Protein AF-A0A8S3B8Y1-F1 (afdb_monomer)

Organism: NCBI:txid392030

Mean predicted aligned error: 18.65 Å

Radius of gyration: 29.76 Å; Cα contacts (8 Å, |Δi|>4): 36; chains: 1; bounding box: 79×49×65 Å

Solvent-accessible surface area (backbone atoms only — not comparable to full-atom values): 8330 Å² total; per-residue (Å²): 132,88,85,72,81,72,94,68,62,76,89,81,54,88,50,63,46,84,39,75,59,57,95,85,43,90,65,69,83,41,80,89,71,56,73,57,44,78,43,75,56,64,60,65,62,54,49,51,52,33,50,73,71,67,59,68,89,84,67,93,67,63,76,61,78,76,56,76,59,91,85,54,74,88,73,70,85,76,76,80,73,71,79,76,75,83,72,87,74,90,79,93,73,82,81,77,80,81,81,79,74,75,79,75,80,78,78,80,80,84,79,81,87,131

Sequence (114 aa):
MPNRRRFIDKKKAITFQLVHRSQHDPLIADDTVGERVLVPVGVEQRKAEQLKYGIEYDDDYDYLQHLRDPCAPPEEFSVHVNEIEKQDDNDDEEEEYDDDDEKIDEKPQDKEEK

Secondary structure (DSSP, 8-state):
---PPPSS-TTTPPPEEEEEPPTT-TTTT-TTT-SEEEEES-HHHHHHHHHHTT--------GGGGSPPTTS------------------------------------------

Foldseek 3Di:
DDDDDDPDDPVPDWDWDWAFDDPPDPCCPPPVVDGTDTHTPCPVVVVVVCVVVVNDPPPPDDPCVPPDDPPDDPDDPPPPPPPPPDPDDDDDDDPD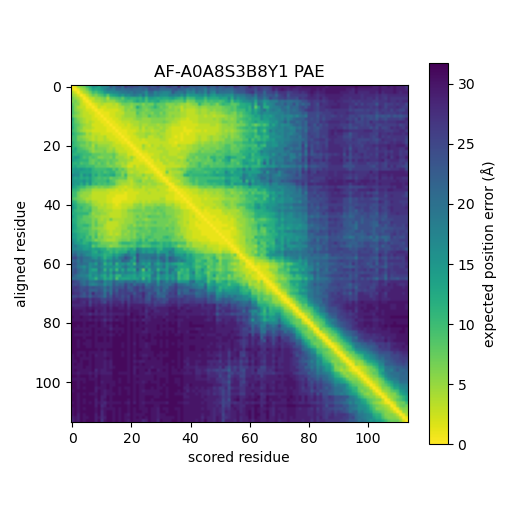PPPPPDPPPDDDDPPDDD

pLDDT: mean 73.59, std 17.62, range [43.22, 95.06]

Structure (mmCIF, N/CA/C/O backbone):
data_AF-A0A8S3B8Y1-F1
#
_entry.id   AF-A0A8S3B8Y1-F1
#
loop_
_atom_site.group_PDB
_atom_site.id
_atom_site.type_symbol
_atom_site.label_atom_id
_atom_site.label_alt_id
_atom_site.label_comp_id
_atom_site.label_asym_id
_atom_site.label_entity_id
_atom_site.label_seq_id
_atom_site.pdbx_PDB_ins_code
_atom_site.Cartn_x
_atom_site.Cartn_y
_atom_site.Cartn_z
_atom_site.occupancy
_atom_site.B_iso_or_equiv
_atom_site.auth_seq_id
_atom_site.auth_comp_id
_atom_site.auth_asym_id
_atom_site.auth_atom_id
_atom_site.pdbx_PDB_model_num
ATOM 1 N N . MET A 1 1 ? -28.352 -24.587 1.938 1.00 72.44 1 MET A N 1
ATOM 2 C CA . MET A 1 1 ? -26.910 -24.447 1.629 1.00 72.44 1 MET A CA 1
ATOM 3 C C . MET A 1 1 ? -26.198 -24.065 2.918 1.00 72.44 1 MET A C 1
ATOM 5 O O . MET A 1 1 ? -26.599 -23.066 3.503 1.00 72.44 1 MET A O 1
ATOM 9 N N . PRO A 1 2 ? -25.232 -24.849 3.419 1.00 68.31 2 PRO A N 1
ATOM 10 C CA . PRO A 1 2 ? -24.507 -24.483 4.631 1.00 68.31 2 PRO A CA 1
ATOM 11 C C . PRO A 1 2 ? -23.648 -23.239 4.364 1.00 68.31 2 PRO A C 1
ATOM 13 O O . PRO A 1 2 ? -22.874 -23.207 3.405 1.00 68.31 2 PRO A O 1
ATOM 16 N N . ASN A 1 3 ? -23.792 -22.211 5.202 1.00 76.62 3 ASN A N 1
ATOM 17 C CA . ASN A 1 3 ? -22.964 -21.008 5.135 1.00 76.62 3 ASN A CA 1
ATOM 18 C C . ASN A 1 3 ? -21.527 -21.362 5.533 1.00 76.62 3 ASN A C 1
ATOM 20 O O . ASN A 1 3 ? -21.236 -21.621 6.700 1.00 76.62 3 ASN A O 1
ATOM 24 N N . ARG A 1 4 ? -20.614 -21.376 4.557 1.00 82.75 4 ARG A N 1
ATOM 25 C CA . ARG A 1 4 ? -19.180 -21.528 4.820 1.00 82.75 4 ARG A CA 1
ATOM 26 C C . ARG A 1 4 ? -18.644 -20.235 5.432 1.00 82.75 4 ARG A C 1
ATOM 28 O O . ARG A 1 4 ? -18.826 -19.159 4.859 1.00 82.75 4 ARG A O 1
ATOM 35 N N . ARG A 1 5 ? -17.950 -20.343 6.573 1.00 83.06 5 ARG A N 1
ATOM 36 C CA . ARG A 1 5 ? -17.157 -19.229 7.110 1.00 83.06 5 ARG A CA 1
ATOM 37 C C . ARG A 1 5 ? -16.168 -18.789 6.038 1.00 83.06 5 ARG A C 1
ATOM 39 O O . ARG A 1 5 ? -15.532 -19.611 5.380 1.00 83.06 5 ARG A O 1
ATOM 46 N N . ARG A 1 6 ? -16.086 -17.478 5.835 1.00 87.56 6 ARG A N 1
ATOM 47 C CA . ARG A 1 6 ? -15.141 -16.897 4.886 1.00 87.56 6 ARG A CA 1
ATOM 48 C C . ARG A 1 6 ? -13.751 -17.028 5.499 1.00 87.56 6 ARG A C 1
ATOM 50 O O . ARG A 1 6 ? -13.585 -16.762 6.681 1.00 87.56 6 ARG A O 1
ATOM 57 N N . PHE A 1 7 ? -12.784 -17.465 4.700 1.00 89.69 7 PHE A N 1
ATOM 58 C CA . PHE A 1 7 ? -11.413 -17.698 5.161 1.00 89.69 7 PHE A CA 1
ATOM 59 C C . PHE A 1 7 ? -10.632 -16.397 5.425 1.00 89.69 7 PHE A C 1
ATOM 61 O O . PHE A 1 7 ? -9.599 -16.437 6.078 1.00 89.69 7 PHE A O 1
ATOM 68 N N . ILE A 1 8 ? -11.133 -15.253 4.935 1.00 92.50 8 ILE A N 1
ATOM 69 C CA . ILE A 1 8 ? -10.543 -13.920 5.115 1.00 92.50 8 ILE A CA 1
ATOM 70 C C . ILE A 1 8 ? -11.606 -12.915 5.573 1.00 92.50 8 ILE A C 1
ATOM 72 O O . ILE A 1 8 ? -12.698 -12.825 4.990 1.00 92.50 8 ILE A O 1
ATOM 76 N N . ASP A 1 9 ? -11.216 -12.085 6.540 1.00 92.19 9 ASP A N 1
ATOM 77 C CA . ASP A 1 9 ? -11.964 -10.925 7.017 1.00 92.19 9 ASP A CA 1
ATOM 78 C C . ASP A 1 9 ? -11.727 -9.696 6.131 1.00 92.19 9 ASP A C 1
ATOM 80 O O . ASP A 1 9 ? -10.689 -9.045 6.193 1.00 92.19 9 ASP A O 1
ATOM 84 N N . LYS A 1 10 ? -12.735 -9.314 5.336 1.00 90.06 10 LYS A N 1
ATOM 85 C CA . LYS A 1 10 ? -12.642 -8.183 4.385 1.00 90.06 10 LYS A CA 1
ATOM 86 C C . LYS A 1 10 ? -12.271 -6.837 5.017 1.00 90.06 10 LYS A C 1
ATOM 88 O O . LYS A 1 10 ? -11.723 -5.998 4.324 1.00 90.06 10 LYS A O 1
ATOM 93 N N . LYS A 1 11 ? -12.611 -6.613 6.289 1.00 89.69 11 LYS A N 1
ATOM 94 C CA . LYS A 1 11 ? -12.424 -5.316 6.964 1.00 89.69 11 LYS A CA 1
ATOM 95 C C . LYS A 1 11 ? -10.978 -5.054 7.385 1.00 89.69 11 LYS A C 1
ATOM 97 O O . LYS A 1 11 ? -10.586 -3.906 7.488 1.00 89.69 11 LYS A O 1
ATOM 102 N N . LYS A 1 12 ? -10.217 -6.118 7.654 1.00 87.94 12 LYS A N 1
ATOM 103 C CA . LYS A 1 12 ? -8.805 -6.047 8.061 1.00 87.94 12 LYS A CA 1
ATOM 104 C C . LYS A 1 12 ? -7.855 -6.430 6.923 1.00 87.94 12 LYS A C 1
ATOM 106 O O . LYS A 1 12 ? -6.643 -6.392 7.089 1.00 87.94 12 LYS A O 1
ATOM 111 N N . ALA A 1 13 ? -8.403 -6.866 5.791 1.00 90.50 13 ALA A N 1
ATOM 112 C CA . ALA A 1 13 ? -7.621 -7.343 4.667 1.00 90.50 13 ALA A CA 1
ATOM 113 C C . ALA A 1 13 ? -7.016 -6.179 3.877 1.00 90.50 13 ALA A C 1
ATOM 115 O O . ALA A 1 13 ? -7.680 -5.181 3.603 1.00 90.50 13 ALA A O 1
ATOM 116 N N . ILE A 1 14 ? -5.771 -6.361 3.440 1.00 90.06 14 ILE A N 1
ATOM 117 C CA . ILE A 1 14 ? -5.116 -5.460 2.493 1.00 90.06 14 ILE A CA 1
ATOM 118 C C . ILE A 1 14 ? -5.590 -5.826 1.088 1.00 90.06 14 ILE A C 1
ATOM 120 O O . ILE A 1 14 ? -5.589 -6.997 0.705 1.00 90.06 14 ILE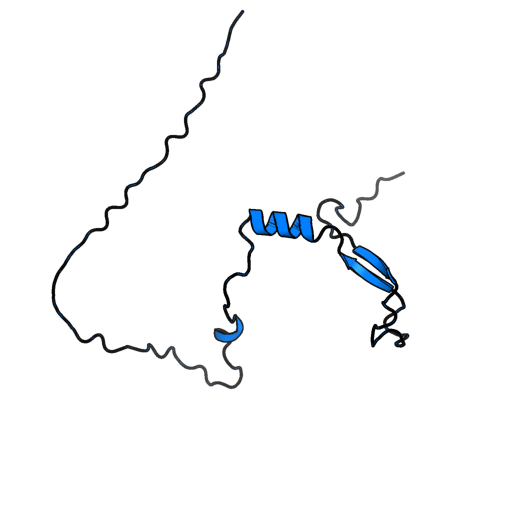 A O 1
ATOM 124 N N . THR A 1 15 ? -6.004 -4.819 0.325 1.00 93.38 15 THR A N 1
ATOM 125 C CA . THR A 1 15 ? -6.493 -5.009 -1.042 1.00 93.38 15 THR A CA 1
ATOM 126 C C . THR A 1 15 ? -5.416 -4.610 -2.038 1.00 93.38 15 THR A C 1
ATOM 128 O O . THR A 1 15 ? -4.820 -3.542 -1.913 1.00 93.38 15 THR A O 1
ATOM 131 N N . PHE A 1 16 ? -5.200 -5.456 -3.042 1.00 95.06 16 PHE A N 1
ATOM 132 C CA . PHE A 1 16 ? -4.271 -5.202 -4.135 1.00 95.06 16 PHE A CA 1
ATOM 133 C C . PHE A 1 16 ? -5.022 -5.165 -5.464 1.00 95.06 16 PHE A C 1
ATOM 135 O O . PHE A 1 16 ? -5.914 -5.978 -5.709 1.00 95.06 16 PHE A O 1
ATOM 142 N N . GLN A 1 17 ? -4.644 -4.228 -6.323 1.00 95.00 17 GLN A N 1
ATOM 143 C CA . GLN A 1 17 ? -5.018 -4.208 -7.728 1.00 95.00 17 GLN A CA 1
ATOM 144 C C . GLN A 1 17 ? -3.958 -4.944 -8.537 1.00 95.00 17 GLN A C 1
ATOM 146 O O . GLN A 1 17 ? -2.762 -4.755 -8.333 1.00 95.00 17 GLN A O 1
ATOM 151 N N . LEU A 1 18 ? -4.407 -5.788 -9.459 1.00 94.75 18 LEU A N 1
ATOM 152 C CA . LEU A 1 18 ? -3.533 -6.491 -10.384 1.00 94.75 18 LEU A CA 1
ATOM 153 C C . LEU A 1 18 ? -3.361 -5.633 -11.646 1.00 94.75 18 LEU A C 1
ATOM 155 O O . LEU A 1 18 ? -4.303 -5.506 -12.430 1.00 94.75 18 LEU A O 1
ATOM 159 N N . VAL A 1 19 ? -2.182 -5.037 -11.824 1.00 93.56 19 VAL A N 1
ATOM 160 C CA . VAL A 1 19 ? -1.871 -4.074 -12.900 1.00 93.56 19 VAL A CA 1
ATOM 161 C C . VAL A 1 19 ? -0.809 -4.662 -13.836 1.00 93.56 19 VAL A C 1
ATOM 163 O O . VAL A 1 19 ? 0.001 -5.485 -13.412 1.00 93.56 19 VAL A O 1
ATOM 166 N N . HIS A 1 20 ? -0.810 -4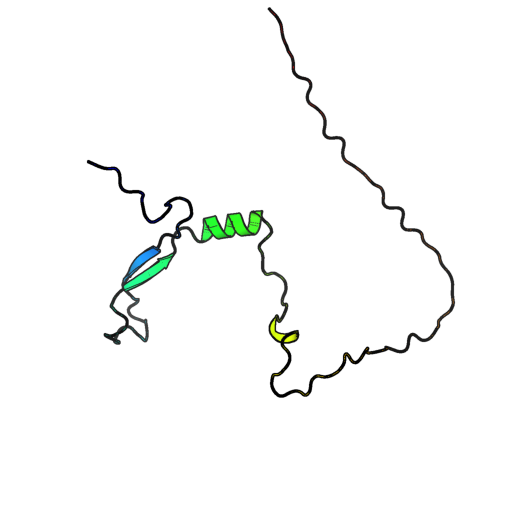.280 -15.118 1.00 92.50 20 HIS A N 1
ATOM 167 C CA . HIS A 1 20 ? 0.264 -4.665 -16.044 1.00 92.50 20 HIS A CA 1
ATOM 168 C C . HIS A 1 20 ? 1.594 -4.029 -15.628 1.00 92.50 20 HIS A C 1
ATOM 170 O O . HIS A 1 20 ? 1.620 -2.891 -15.149 1.00 92.50 20 HIS A O 1
ATOM 176 N N . ARG A 1 21 ? 2.692 -4.765 -15.823 1.00 89.25 21 ARG A N 1
ATOM 177 C CA . ARG A 1 21 ? 4.050 -4.239 -15.649 1.00 89.25 21 ARG A CA 1
ATOM 178 C C . ARG A 1 21 ? 4.291 -3.039 -16.565 1.00 89.25 21 ARG A C 1
ATOM 180 O O . ARG A 1 21 ? 3.693 -2.924 -17.637 1.00 89.25 21 ARG A O 1
ATOM 187 N N . SER A 1 22 ? 5.151 -2.121 -16.130 1.00 89.81 22 SER A N 1
ATOM 188 C CA . SER A 1 22 ? 5.541 -0.994 -16.973 1.00 89.81 22 SER A CA 1
ATOM 189 C C . SER A 1 22 ? 6.404 -1.498 -18.128 1.00 89.81 22 SER A C 1
ATOM 191 O O . SER A 1 22 ? 7.144 -2.465 -17.985 1.00 89.81 22 SER A O 1
ATOM 193 N N . GLN A 1 23 ? 6.356 -0.820 -19.274 1.00 89.81 23 GLN A N 1
ATOM 194 C CA . GLN A 1 23 ? 7.213 -1.174 -20.413 1.00 89.81 23 GLN A CA 1
ATOM 195 C C . GLN A 1 23 ? 8.709 -0.931 -20.133 1.00 89.81 23 GLN A C 1
ATOM 197 O O . GLN A 1 23 ? 9.557 -1.458 -20.842 1.00 89.81 23 GLN A O 1
ATOM 202 N N . HIS A 1 24 ? 9.029 -0.153 -19.094 1.00 92.06 24 HIS A N 1
ATOM 203 C CA . HIS A 1 24 ? 10.389 0.122 -18.623 1.00 92.06 24 HIS A CA 1
ATOM 204 C C . HIS A 1 24 ? 10.784 -0.724 -17.397 1.00 92.06 24 HIS A C 1
ATOM 206 O O . HIS A 1 24 ? 11.744 -0.391 -16.705 1.00 92.06 24 HIS A O 1
ATOM 212 N N . ASP A 1 25 ? 10.050 -1.796 -17.098 1.00 88.94 25 ASP A N 1
ATOM 213 C CA . ASP A 1 25 ? 10.397 -2.731 -16.029 1.00 88.94 25 ASP A CA 1
ATOM 214 C C . ASP A 1 25 ? 11.529 -3.670 -16.504 1.00 88.94 25 ASP A C 1
ATOM 216 O O . ASP A 1 25 ? 11.347 -4.384 -17.492 1.00 88.94 25 ASP A O 1
ATOM 220 N N . PRO A 1 26 ? 12.697 -3.710 -15.831 1.00 89.56 26 PRO A N 1
ATOM 221 C CA . PRO A 1 26 ? 13.825 -4.548 -16.247 1.00 89.56 26 PRO A CA 1
ATOM 222 C C . PRO A 1 26 ? 13.507 -6.049 -1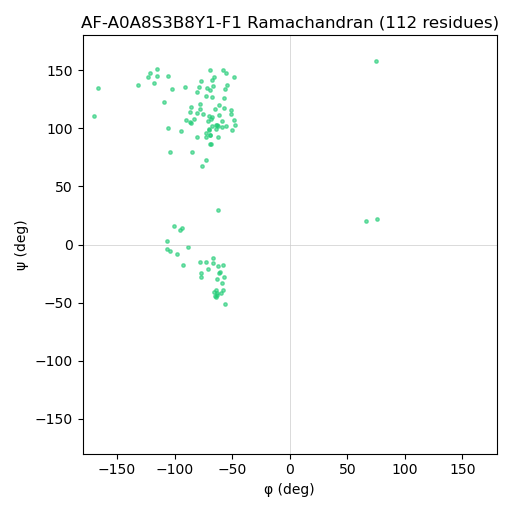6.240 1.00 89.56 26 PRO A C 1
ATOM 224 O O . PRO A 1 26 ? 14.128 -6.810 -16.979 1.00 89.56 26 PRO A O 1
ATOM 227 N N . LEU A 1 27 ? 12.534 -6.480 -15.436 1.00 88.69 27 LEU A N 1
ATOM 228 C CA . LEU A 1 27 ? 12.130 -7.880 -15.309 1.00 88.69 27 LEU A CA 1
ATOM 229 C C . LEU A 1 27 ? 10.941 -8.230 -16.222 1.00 88.69 27 LEU A C 1
ATOM 231 O O . LEU A 1 27 ? 10.319 -9.273 -16.055 1.00 88.69 27 LEU A O 1
ATOM 235 N N . ILE A 1 28 ? 10.569 -7.368 -17.175 1.00 86.69 28 ILE A N 1
ATOM 236 C CA . ILE A 1 28 ? 9.420 -7.604 -18.068 1.00 86.69 28 ILE A CA 1
ATOM 237 C C . ILE A 1 28 ? 9.586 -8.831 -18.975 1.00 86.69 28 ILE A C 1
ATOM 239 O O . ILE A 1 28 ? 8.596 -9.454 -19.344 1.00 86.69 28 ILE A O 1
ATOM 243 N N . ALA A 1 29 ? 10.826 -9.168 -19.334 1.00 85.75 29 ALA A N 1
ATOM 244 C CA . ALA A 1 29 ? 11.143 -10.295 -20.207 1.00 85.75 29 ALA A CA 1
ATOM 245 C C . ALA A 1 29 ? 11.324 -11.622 -19.446 1.00 85.75 29 ALA A C 1
ATOM 247 O O . ALA A 1 29 ? 11.601 -12.643 -20.070 1.00 85.75 29 ALA A O 1
ATOM 248 N N . ASP A 1 30 ? 11.227 -11.609 -18.113 1.00 89.88 30 ASP A N 1
ATOM 249 C CA . ASP A 1 30 ? 11.375 -12.810 -17.297 1.00 89.88 30 ASP A CA 1
ATOM 250 C C . ASP A 1 30 ? 10.035 -13.550 -17.175 1.00 89.88 30 ASP A C 1
ATOM 252 O O . ASP A 1 30 ? 9.142 -13.166 -16.412 1.00 89.88 30 ASP A O 1
ATOM 256 N N . ASP A 1 31 ? 9.915 -14.653 -17.915 1.00 84.50 31 ASP A N 1
ATOM 257 C CA . ASP A 1 31 ? 8.719 -15.500 -17.951 1.00 84.50 31 ASP A CA 1
ATOM 258 C C . ASP A 1 31 ? 8.382 -16.137 -16.588 1.00 84.50 31 ASP A C 1
ATOM 260 O O . ASP A 1 31 ? 7.246 -16.567 -16.371 1.00 84.50 31 ASP A O 1
ATOM 264 N N . THR A 1 32 ? 9.331 -16.196 -15.644 1.00 89.44 32 THR A N 1
ATOM 265 C CA . THR A 1 32 ? 9.097 -16.778 -14.310 1.00 89.44 32 THR A CA 1
ATOM 266 C C . THR A 1 32 ? 8.321 -15.846 -13.378 1.00 89.44 32 THR A C 1
ATOM 268 O O . THR A 1 32 ? 7.651 -16.313 -12.453 1.00 89.44 32 THR A O 1
ATOM 271 N N . VAL A 1 33 ? 8.380 -14.534 -13.629 1.00 83.31 33 VAL A N 1
ATOM 272 C CA . VAL A 1 33 ? 7.840 -13.492 -12.739 1.00 83.31 33 VAL A CA 1
ATOM 273 C C . VAL A 1 33 ? 6.399 -13.109 -13.107 1.00 83.31 33 VAL A C 1
ATOM 275 O O . VAL A 1 33 ? 5.658 -12.581 -12.274 1.00 83.31 33 VAL A O 1
ATOM 278 N N . GLY A 1 34 ? 5.955 -13.454 -14.317 1.00 83.56 34 GLY A N 1
ATOM 279 C CA . GLY A 1 34 ? 4.601 -13.196 -14.803 1.00 83.56 34 GLY A CA 1
ATOM 280 C C . GLY A 1 34 ? 4.343 -11.730 -15.183 1.00 83.56 34 GLY A C 1
ATOM 281 O O . GLY A 1 34 ? 5.004 -10.798 -14.733 1.00 83.56 34 GLY A O 1
ATOM 282 N N . GLU A 1 35 ? 3.334 -11.513 -16.029 1.00 88.12 35 GLU A N 1
ATOM 283 C CA . GLU A 1 35 ? 3.096 -10.230 -16.717 1.00 88.12 35 GLU A CA 1
ATOM 284 C C . GLU A 1 35 ? 2.587 -9.088 -15.808 1.00 88.12 35 GLU A C 1
ATOM 286 O O . GLU A 1 35 ? 2.684 -7.907 -16.153 1.00 88.12 35 GLU A O 1
ATOM 291 N N . ARG A 1 36 ? 2.006 -9.402 -14.643 1.00 91.50 36 ARG A N 1
ATOM 292 C CA . ARG A 1 36 ? 1.272 -8.433 -13.809 1.00 91.50 36 ARG A CA 1
ATOM 293 C C . ARG A 1 36 ? 1.845 -8.304 -12.403 1.00 91.50 36 ARG A C 1
ATOM 295 O O . ARG A 1 36 ? 2.300 -9.280 -11.818 1.00 91.50 36 ARG A O 1
ATOM 302 N N . VAL A 1 37 ? 1.751 -7.099 -11.843 1.00 92.38 37 VAL A N 1
ATOM 303 C CA . VAL A 1 37 ? 2.220 -6.752 -10.492 1.00 92.38 37 VAL A CA 1
ATOM 304 C C . VAL A 1 37 ? 1.038 -6.365 -9.603 1.00 92.38 37 VAL A C 1
ATOM 306 O O . VAL A 1 37 ? 0.052 -5.778 -10.056 1.00 92.38 37 VAL A O 1
ATOM 309 N N . LEU A 1 38 ? 1.134 -6.725 -8.322 1.00 93.88 38 LEU A N 1
ATOM 310 C CA . LEU A 1 38 ? 0.163 -6.367 -7.294 1.00 93.88 38 LEU A CA 1
ATOM 311 C C . LEU A 1 38 ? 0.491 -4.991 -6.713 1.00 93.88 38 LEU A C 1
ATOM 313 O O . LEU A 1 38 ? 1.537 -4.804 -6.097 1.00 93.88 38 LEU A O 1
ATOM 317 N N . VAL A 1 39 ? -0.433 -4.047 -6.864 1.00 93.12 39 VAL A N 1
ATOM 318 C CA . VAL A 1 39 ? -0.314 -2.688 -6.328 1.00 93.12 39 VAL A CA 1
ATOM 319 C C . VAL A 1 39 ? -1.299 -2.516 -5.171 1.00 93.12 39 VAL A C 1
ATOM 321 O O . VAL A 1 39 ? -2.497 -2.734 -5.366 1.00 93.12 39 VAL A O 1
ATOM 324 N N . PRO A 1 40 ? -0.845 -2.158 -3.957 1.00 93.69 40 PRO A N 1
ATOM 325 C CA . PRO A 1 40 ? -1.739 -1.975 -2.821 1.00 93.69 40 PRO A CA 1
ATOM 326 C C . PRO A 1 40 ? -2.656 -0.764 -3.025 1.00 93.69 40 PRO A C 1
ATOM 328 O O . PRO A 1 40 ? -2.241 0.283 -3.518 1.00 93.69 40 PRO A O 1
ATOM 331 N N . VAL A 1 41 ? -3.909 -0.900 -2.600 1.00 92.31 41 VAL A N 1
ATOM 332 C CA . VAL A 1 41 ? -4.935 0.149 -2.659 1.00 92.31 41 VAL A CA 1
ATOM 333 C C . VAL A 1 41 ? -5.174 0.707 -1.262 1.00 92.31 41 VAL A C 1
ATOM 335 O O . VAL A 1 41 ? -5.133 -0.039 -0.286 1.00 92.31 41 VAL A O 1
ATOM 338 N N . GLY A 1 42 ? -5.462 2.007 -1.158 1.00 89.62 42 GLY A N 1
ATOM 339 C CA . GLY A 1 42 ? -5.792 2.639 0.125 1.00 89.62 42 GLY A CA 1
ATOM 340 C C . GLY A 1 42 ? -4.576 2.878 1.019 1.00 89.62 42 GLY A C 1
ATOM 341 O O . GLY A 1 42 ? -4.710 3.007 2.233 1.00 89.62 42 GLY A O 1
ATOM 342 N N . VAL A 1 43 ? -3.382 2.940 0.422 1.00 87.31 43 VAL A N 1
ATOM 343 C CA . VAL A 1 43 ? -2.127 3.178 1.146 1.00 87.31 43 VAL A CA 1
ATOM 344 C C . VAL A 1 43 ? -2.181 4.499 1.913 1.00 87.31 43 VAL A C 1
ATOM 346 O O . VAL A 1 43 ? -1.736 4.553 3.051 1.00 87.31 43 VAL A O 1
ATOM 349 N N . GLU A 1 44 ? -2.776 5.535 1.322 1.00 87.19 44 GLU A N 1
ATOM 350 C CA . GLU A 1 44 ? -2.922 6.859 1.937 1.00 87.19 44 GLU A CA 1
ATOM 351 C C . GLU A 1 44 ? -3.821 6.842 3.173 1.00 87.19 44 GLU A C 1
ATOM 353 O O . GLU A 1 44 ? -3.448 7.401 4.194 1.00 87.19 44 GLU A O 1
ATOM 358 N N . GLN A 1 45 ? -4.964 6.150 3.121 1.00 87.50 45 GLN A N 1
ATOM 359 C CA . GLN A 1 45 ? -5.877 6.043 4.266 1.00 87.50 45 GLN A CA 1
ATOM 360 C C . GLN A 1 45 ? -5.201 5.332 5.439 1.00 87.50 45 GLN A C 1
ATOM 362 O O . GLN A 1 45 ? -5.259 5.803 6.569 1.00 87.50 45 GLN A O 1
ATOM 367 N N . ARG A 1 46 ? -4.479 4.240 5.157 1.00 87.12 46 ARG A N 1
ATOM 368 C CA . ARG A 1 46 ? -3.721 3.513 6.179 1.00 87.12 46 ARG A CA 1
ATOM 369 C C . ARG A 1 46 ? -2.578 4.352 6.749 1.00 87.12 46 ARG A C 1
ATOM 371 O O . ARG A 1 46 ? -2.352 4.313 7.950 1.00 87.12 46 ARG A O 1
ATOM 378 N N . LYS A 1 47 ? -1.867 5.102 5.901 1.00 87.31 47 LYS A N 1
ATOM 379 C CA . LYS A 1 47 ? -0.826 6.038 6.346 1.00 87.31 47 LYS A CA 1
ATOM 380 C C . LYS A 1 47 ? -1.416 7.148 7.217 1.00 87.31 47 LYS A C 1
ATOM 382 O O . LYS A 1 47 ? -0.848 7.454 8.249 1.00 87.31 47 LYS A O 1
ATOM 387 N N . ALA A 1 48 ? -2.571 7.702 6.856 1.00 88.50 48 ALA A N 1
ATOM 388 C CA . ALA A 1 48 ? -3.251 8.715 7.659 1.00 88.50 48 ALA A CA 1
ATOM 389 C C . ALA A 1 48 ? -3.701 8.169 9.024 1.00 88.50 48 ALA A C 1
ATOM 391 O O . ALA A 1 48 ? -3.571 8.859 10.029 1.00 88.50 48 ALA A O 1
ATOM 392 N N . GLU A 1 49 ? -4.193 6.927 9.083 1.00 88.94 49 GLU A N 1
ATOM 393 C CA . GLU A 1 49 ? -4.476 6.252 10.356 1.00 88.94 49 GLU A CA 1
ATOM 394 C C . GLU A 1 49 ? -3.197 6.035 11.173 1.00 88.94 49 GLU A C 1
ATOM 396 O O . GLU A 1 49 ? -3.188 6.337 12.359 1.00 88.94 49 GLU A O 1
ATOM 401 N N . GLN A 1 50 ? -2.113 5.568 10.550 1.00 89.50 50 GLN A N 1
ATOM 402 C CA . GLN A 1 50 ? -0.808 5.405 11.202 1.00 89.50 50 GLN A CA 1
ATOM 403 C C . GLN A 1 50 ? -0.323 6.721 11.817 1.00 89.50 50 GLN A C 1
ATOM 405 O O . GLN A 1 50 ? -0.066 6.759 13.015 1.00 89.50 50 GLN A O 1
ATOM 410 N N . LEU A 1 51 ? -0.327 7.805 11.038 1.00 89.38 51 LEU A N 1
ATOM 411 C CA . LEU A 1 51 ? 0.030 9.148 11.501 1.00 89.38 51 LEU A CA 1
ATOM 412 C C . LEU A 1 51 ? -0.886 9.625 12.634 1.00 89.38 51 LEU A C 1
ATOM 414 O O . LEU A 1 51 ? -0.415 10.152 13.634 1.00 89.38 51 LEU A O 1
ATOM 418 N N . LYS A 1 52 ? -2.199 9.377 12.534 1.00 93.56 52 LYS A N 1
ATOM 419 C CA . LYS A 1 52 ? -3.154 9.698 13.605 1.00 93.56 52 LYS A CA 1
ATOM 420 C C . LYS A 1 52 ? -2.811 8.998 14.926 1.00 93.56 52 LYS A C 1
ATOM 422 O O . LYS A 1 52 ? -3.094 9.548 15.985 1.00 93.56 52 LYS A O 1
ATOM 427 N N . TYR A 1 53 ? -2.252 7.792 14.868 1.00 91.50 53 TYR A N 1
ATOM 428 C CA . TYR A 1 53 ? -1.821 7.031 16.042 1.00 91.50 53 TYR A CA 1
ATOM 429 C C . TYR A 1 53 ? -0.339 7.246 16.394 1.00 91.50 53 TYR A C 1
ATOM 431 O O . TYR A 1 53 ? 0.199 6.466 17.175 1.00 91.50 53 TYR A O 1
ATOM 439 N N . GLY A 1 54 ? 0.319 8.266 15.829 1.00 87.31 54 GLY A N 1
ATOM 440 C CA . GLY A 1 54 ? 1.730 8.564 16.098 1.00 87.31 54 GLY A CA 1
ATOM 441 C C . GLY A 1 54 ? 2.696 7.493 15.584 1.00 87.31 54 GLY A C 1
ATOM 442 O O . GLY A 1 54 ? 3.811 7.379 16.075 1.00 87.31 54 GLY A O 1
ATOM 443 N N . ILE A 1 55 ? 2.268 6.665 14.625 1.00 85.81 55 ILE A N 1
ATOM 444 C CA . ILE A 1 55 ? 3.133 5.702 13.939 1.00 85.81 55 ILE A CA 1
ATOM 445 C C . ILE A 1 55 ? 3.814 6.450 12.792 1.00 85.81 55 ILE A C 1
ATOM 447 O O . ILE A 1 55 ? 3.399 6.365 11.632 1.00 85.81 55 ILE A O 1
ATOM 451 N N . GLU A 1 56 ? 4.846 7.201 13.142 1.00 84.81 56 GLU A N 1
ATOM 452 C CA . GLU A 1 56 ? 5.797 7.800 12.216 1.00 84.81 56 GLU A CA 1
ATOM 453 C C . GLU A 1 56 ? 7.209 7.336 12.570 1.00 84.81 56 GLU A C 1
ATOM 455 O O . GLU A 1 56 ? 7.519 7.090 13.731 1.00 84.81 56 GLU A O 1
ATOM 460 N N . TYR A 1 57 ? 8.028 7.138 11.543 1.00 78.00 57 TYR A N 1
ATOM 461 C CA . TYR A 1 57 ? 9.441 6.805 11.686 1.00 78.00 57 TYR A CA 1
ATOM 462 C C . TYR A 1 57 ? 10.200 8.090 11.356 1.00 78.00 57 TYR A C 1
ATOM 464 O O . TYR A 1 57 ? 10.562 8.300 10.198 1.00 78.00 57 TYR A O 1
ATOM 472 N N . ASP A 1 58 ? 10.272 8.999 12.328 1.00 77.12 58 ASP A N 1
ATOM 473 C CA . ASP A 1 58 ? 10.949 10.309 12.218 1.00 77.12 58 ASP A CA 1
ATOM 474 C C . ASP A 1 58 ? 12.270 10.341 13.005 1.00 77.12 58 ASP A C 1
ATOM 476 O O . ASP A 1 58 ? 12.973 11.342 13.103 1.00 77.12 58 ASP A O 1
ATOM 480 N N . ASP A 1 59 ? 12.624 9.207 13.588 1.00 77.94 59 ASP A N 1
ATOM 481 C CA . ASP A 1 59 ? 13.914 8.950 14.167 1.00 77.94 59 ASP A CA 1
ATOM 482 C C . ASP A 1 59 ? 14.836 8.427 13.056 1.00 77.94 59 ASP A C 1
ATOM 484 O O . ASP A 1 59 ? 14.656 7.317 12.555 1.00 77.94 59 ASP A O 1
ATOM 488 N N . ASP A 1 60 ? 15.871 9.198 12.693 1.00 80.31 60 ASP A N 1
ATOM 489 C CA . ASP A 1 60 ? 17.025 8.756 11.877 1.00 80.31 60 ASP A CA 1
ATOM 490 C C . ASP A 1 60 ? 17.838 7.631 12.581 1.00 80.31 60 ASP A C 1
ATOM 492 O O . ASP A 1 60 ? 19.059 7.510 12.451 1.00 80.31 60 ASP A O 1
ATOM 496 N N . TYR A 1 61 ? 17.176 6.819 13.404 1.00 83.56 61 TYR A N 1
ATOM 497 C CA . TYR A 1 61 ? 17.742 5.824 14.28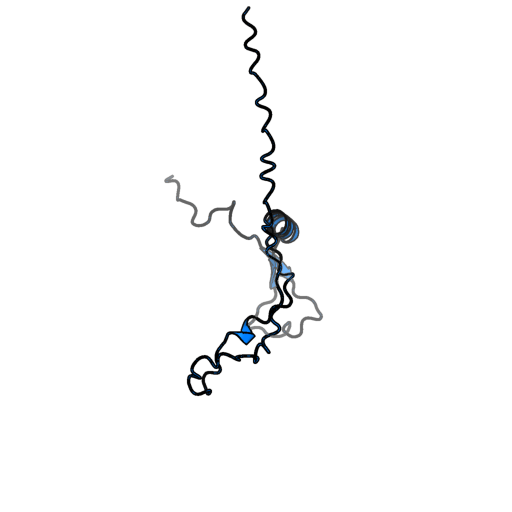2 1.00 83.56 61 TYR A CA 1
ATOM 498 C C . TYR A 1 61 ? 18.188 4.613 13.476 1.00 83.56 61 TYR A C 1
ATOM 500 O O . TYR A 1 61 ? 17.389 3.842 12.936 1.00 83.56 61 TYR A O 1
ATOM 508 N N . ASP A 1 62 ? 19.498 4.411 13.421 1.00 83.44 62 ASP A N 1
ATOM 509 C CA . ASP A 1 62 ? 20.058 3.199 12.852 1.00 83.44 62 ASP A CA 1
ATOM 510 C C . ASP A 1 62 ? 19.826 2.019 13.807 1.00 83.44 62 ASP A C 1
ATOM 512 O O . ASP A 1 62 ? 20.597 1.768 14.735 1.00 83.44 62 ASP A O 1
ATOM 516 N N . TYR A 1 63 ? 18.759 1.254 13.570 1.00 79.50 63 TYR A N 1
ATOM 517 C CA . TYR A 1 63 ? 18.448 0.041 14.334 1.00 79.50 63 TYR A CA 1
ATOM 518 C C . TYR A 1 63 ? 19.576 -1.008 14.300 1.00 79.50 63 TYR A C 1
ATOM 520 O O . TYR A 1 63 ? 19.606 -1.894 15.160 1.00 79.50 63 TYR A O 1
ATOM 528 N N . LEU A 1 64 ? 20.518 -0.922 13.350 1.00 86.12 64 LEU A N 1
ATOM 529 C CA . LEU A 1 64 ? 21.690 -1.800 13.302 1.00 86.12 64 LEU A CA 1
ATOM 530 C C . LEU A 1 64 ? 22.777 -1.396 14.304 1.00 86.12 64 LEU A C 1
ATOM 532 O O . LEU A 1 64 ? 23.610 -2.233 14.637 1.00 86.12 64 LEU A O 1
ATOM 536 N N . GLN A 1 65 ? 22.728 -0.185 14.865 1.00 82.81 65 GLN A N 1
ATOM 537 C CA . GLN A 1 65 ? 23.677 0.287 15.881 1.00 82.81 65 GLN A CA 1
ATOM 538 C C . GLN A 1 65 ? 23.666 -0.570 17.163 1.00 82.81 65 GLN A C 1
ATOM 540 O O . GLN A 1 65 ? 24.657 -0.625 17.886 1.00 82.81 65 GLN A O 1
ATOM 545 N N . HIS A 1 66 ? 22.564 -1.273 17.439 1.00 78.00 66 HIS A N 1
ATOM 546 C CA . HIS A 1 66 ? 22.419 -2.163 18.599 1.00 78.00 66 HIS A CA 1
ATOM 547 C C . HIS A 1 66 ? 22.675 -3.633 18.253 1.00 78.00 66 HIS A C 1
ATOM 549 O O . HIS A 1 66 ? 22.708 -4.489 19.145 1.00 78.00 66 HIS A O 1
ATOM 555 N N . LEU A 1 67 ? 22.828 -3.952 16.963 1.00 81.38 67 LEU A N 1
ATOM 556 C CA . LEU A 1 67 ? 23.124 -5.303 16.529 1.00 81.38 67 LEU A CA 1
ATOM 557 C C . LEU A 1 67 ? 24.608 -5.565 16.778 1.00 81.38 67 LEU A C 1
ATOM 559 O O . LEU A 1 67 ? 25.476 -4.912 16.212 1.00 81.38 67 LEU A O 1
ATOM 563 N N . ARG A 1 68 ? 24.905 -6.527 17.651 1.00 74.94 68 ARG A N 1
ATOM 564 C CA . ARG A 1 68 ? 26.291 -6.928 17.891 1.00 74.94 68 ARG A CA 1
ATOM 565 C C . ARG A 1 68 ? 26.838 -7.631 16.659 1.00 74.94 68 ARG A C 1
ATOM 567 O O . ARG A 1 68 ? 26.200 -8.549 16.138 1.00 74.94 68 ARG A O 1
ATOM 574 N N . ASP A 1 69 ? 28.038 -7.244 16.247 1.00 77.69 69 ASP A N 1
ATOM 575 C CA . ASP A 1 69 ? 28.753 -7.941 15.190 1.00 77.69 69 ASP A CA 1
ATOM 576 C C . ASP A 1 69 ? 28.922 -9.421 15.566 1.00 77.69 69 ASP A C 1
ATOM 578 O O . ASP A 1 69 ? 29.478 -9.731 16.623 1.00 77.69 69 ASP A O 1
ATOM 582 N N . PRO A 1 70 ? 28.500 -10.370 14.711 1.00 68.69 70 PRO A N 1
ATOM 583 C CA . PRO A 1 70 ? 28.574 -11.798 15.025 1.00 68.69 70 PRO A CA 1
ATOM 584 C C . PRO A 1 70 ? 30.018 -12.317 15.116 1.00 68.69 70 PRO A C 1
ATOM 586 O O . PRO A 1 70 ? 30.241 -13.444 15.553 1.00 68.69 70 PRO A O 1
ATOM 589 N N . CYS A 1 71 ? 30.993 -11.514 14.677 1.00 64.88 71 CYS A N 1
ATOM 590 C CA . CYS A 1 71 ? 32.421 -11.813 14.725 1.00 64.88 71 CYS A CA 1
ATOM 591 C C . CYS A 1 71 ? 33.165 -11.006 15.806 1.00 64.88 71 CYS A C 1
ATOM 593 O O . CYS A 1 71 ? 34.366 -11.216 15.994 1.00 64.88 71 CYS A O 1
ATOM 595 N N . ALA A 1 72 ? 32.486 -10.095 16.509 1.00 66.12 72 ALA A N 1
ATOM 596 C CA . ALA A 1 72 ? 33.079 -9.420 17.650 1.00 66.12 72 ALA A CA 1
ATOM 597 C C . ALA A 1 72 ? 33.035 -10.361 18.866 1.00 66.12 72 ALA A C 1
ATOM 599 O O . ALA A 1 72 ? 32.013 -11.018 19.103 1.00 66.12 72 ALA A O 1
ATOM 600 N N . PRO A 1 73 ? 34.123 -10.465 19.649 1.00 69.06 73 PRO A N 1
ATOM 601 C CA . PRO A 1 73 ? 34.034 -11.095 20.958 1.00 69.06 73 PRO A CA 1
ATOM 602 C C . PRO A 1 73 ? 32.938 -10.380 21.766 1.00 69.06 73 PRO A C 1
ATOM 604 O O . PRO A 1 73 ? 32.722 -9.188 21.549 1.00 69.06 73 PRO A O 1
ATOM 607 N N . PRO A 1 74 ? 32.212 -11.075 22.660 1.00 63.91 74 PRO A N 1
ATOM 608 C CA . PRO A 1 74 ? 31.209 -10.433 23.495 1.00 63.91 74 PRO A CA 1
ATOM 609 C C . PRO A 1 74 ? 31.911 -9.401 24.381 1.00 63.91 74 PRO A C 1
ATOM 611 O O . PRO A 1 74 ? 32.431 -9.744 25.439 1.00 63.91 74 PRO A O 1
ATOM 614 N N . GLU A 1 75 ? 31.972 -8.153 23.921 1.00 60.34 75 GLU A N 1
ATOM 615 C CA . GLU A 1 75 ? 32.487 -7.054 24.718 1.00 60.34 75 GLU A CA 1
ATOM 616 C C . GLU A 1 75 ? 31.535 -6.873 25.900 1.00 60.34 75 GLU A C 1
ATOM 618 O O . GLU A 1 75 ? 30.329 -6.630 25.751 1.00 60.34 75 GLU A O 1
ATOM 623 N N . GLU A 1 76 ? 32.080 -7.095 27.094 1.00 59.75 76 GLU A N 1
ATOM 624 C CA . GLU A 1 76 ? 31.491 -6.621 28.333 1.00 59.75 76 GLU A CA 1
ATOM 625 C C . GLU A 1 76 ? 31.281 -5.113 28.195 1.00 59.75 76 GLU A C 1
ATOM 627 O O . GLU A 1 76 ? 32.136 -4.420 27.648 1.00 59.75 76 GLU A O 1
ATOM 632 N N . PHE A 1 77 ? 30.123 -4.622 28.642 1.00 44.56 77 PHE A N 1
ATOM 633 C CA . PHE A 1 77 ? 29.753 -3.212 28.582 1.00 44.56 77 PHE A CA 1
ATOM 634 C C . PHE A 1 77 ? 30.911 -2.344 29.091 1.00 44.56 77 PHE A C 1
ATOM 636 O O . PHE A 1 77 ? 31.134 -2.244 30.299 1.00 44.56 77 PHE A O 1
ATOM 643 N N . SER A 1 78 ? 31.649 -1.712 28.177 1.00 45.84 78 SER A N 1
ATOM 644 C CA . SER A 1 78 ? 32.602 -0.678 28.536 1.00 45.84 78 SER A CA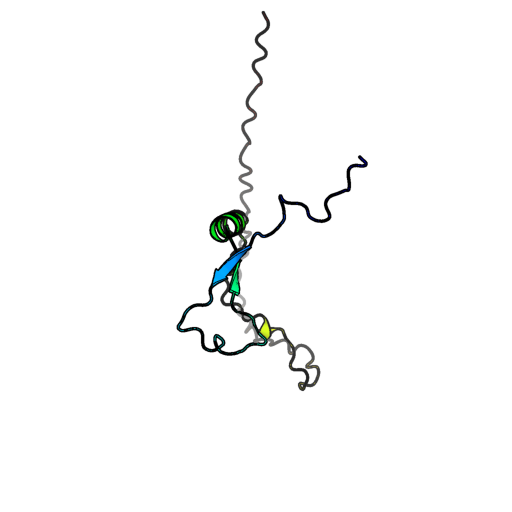 1
ATOM 645 C C . SER A 1 78 ? 31.773 0.537 28.923 1.00 45.84 78 SER A C 1
ATOM 647 O O . SER A 1 78 ? 31.332 1.329 28.090 1.00 45.84 78 SER A O 1
ATOM 649 N N . VAL A 1 79 ? 31.491 0.636 30.223 1.00 44.09 79 VAL A N 1
ATOM 650 C CA . VAL A 1 79 ? 31.002 1.867 30.834 1.00 44.09 79 VAL A CA 1
ATOM 651 C C . VAL A 1 79 ? 32.046 2.912 30.464 1.00 44.09 79 VAL A C 1
ATOM 653 O O . VAL A 1 79 ? 33.150 2.908 31.007 1.00 44.09 79 VAL A O 1
ATOM 656 N N . HIS A 1 80 ? 31.751 3.742 29.467 1.00 51.28 80 HIS A N 1
ATOM 657 C CA . HIS A 1 80 ? 32.539 4.932 29.212 1.00 51.28 80 HIS A CA 1
ATOM 658 C C . HIS A 1 80 ? 32.252 5.841 30.400 1.00 51.28 80 HIS A C 1
ATOM 660 O O . HIS A 1 80 ? 31.301 6.620 30.405 1.00 51.28 80 HIS A O 1
ATOM 666 N N . VAL A 1 81 ? 33.027 5.646 31.466 1.00 51.69 81 VAL A N 1
ATOM 667 C CA . VAL A 1 81 ? 33.121 6.588 32.566 1.00 51.69 81 VAL A CA 1
ATOM 668 C C . VAL A 1 81 ? 33.850 7.780 31.970 1.00 51.69 81 VAL A C 1
ATOM 670 O O . VAL A 1 81 ? 35.075 7.848 31.988 1.00 51.69 81 VAL A O 1
ATOM 673 N N . ASN A 1 82 ? 33.094 8.687 31.355 1.00 48.56 82 ASN A N 1
ATOM 674 C CA . ASN A 1 82 ? 33.583 10.040 31.182 1.00 48.56 82 ASN A CA 1
ATOM 675 C C . ASN A 1 82 ? 33.796 10.553 32.602 1.00 48.56 82 ASN A C 1
ATOM 677 O O . ASN A 1 82 ? 32.856 10.630 33.391 1.00 48.56 82 ASN A O 1
ATOM 681 N N . GLU A 1 83 ? 35.062 10.750 32.938 1.00 50.97 83 GLU A N 1
ATOM 682 C CA . GLU A 1 83 ? 35.551 11.285 34.194 1.00 50.97 83 GLU A CA 1
ATOM 683 C C . GLU A 1 83 ? 34.777 12.580 34.484 1.00 50.97 83 GLU A C 1
ATOM 685 O O . GLU A 1 83 ? 35.027 13.620 33.881 1.00 50.97 83 GLU A O 1
ATOM 690 N N . ILE A 1 84 ? 33.751 12.492 35.337 1.00 49.59 84 ILE A N 1
ATOM 691 C CA . ILE A 1 84 ? 33.077 13.667 35.881 1.00 49.59 84 ILE A CA 1
ATOM 692 C C . ILE A 1 84 ? 34.111 14.290 36.812 1.00 49.59 84 ILE A C 1
ATOM 694 O O . ILE A 1 84 ? 34.267 13.866 37.962 1.00 49.59 84 ILE A O 1
ATOM 698 N N . GLU A 1 85 ? 34.876 15.247 36.284 1.00 51.72 85 GLU A N 1
ATOM 699 C CA . GLU A 1 85 ? 35.596 16.204 37.109 1.00 51.72 85 GLU A CA 1
ATOM 700 C C . GLU A 1 85 ? 34.577 16.789 38.085 1.00 51.72 85 GLU A C 1
ATOM 702 O O . GLU A 1 85 ? 33.587 17.406 37.693 1.00 51.72 85 GLU A O 1
ATOM 707 N N . LYS A 1 86 ? 34.790 16.519 39.373 1.00 50.88 86 LYS A N 1
ATOM 708 C CA . LYS A 1 86 ? 33.996 17.106 40.442 1.00 50.88 86 LYS A CA 1
ATOM 709 C C . LYS A 1 86 ? 34.203 18.614 40.406 1.00 50.88 86 LYS A C 1
ATOM 711 O O . LYS A 1 86 ? 35.223 19.107 40.883 1.00 50.88 86 LYS A O 1
ATOM 716 N N . GLN A 1 87 ? 33.236 19.329 39.857 1.00 43.50 87 GLN A N 1
ATOM 717 C CA . GLN A 1 87 ? 32.946 20.678 40.303 1.00 43.50 87 GLN A CA 1
ATOM 718 C C . GLN A 1 87 ? 31.825 20.543 41.326 1.00 43.50 87 GLN A C 1
ATOM 720 O O . GLN A 1 87 ? 30.663 20.347 40.984 1.00 43.50 87 GLN A O 1
ATOM 725 N N . ASP A 1 88 ? 32.237 20.532 42.593 1.00 47.34 88 ASP A N 1
ATOM 726 C CA . ASP A 1 88 ? 31.370 20.943 43.684 1.00 47.34 88 ASP A CA 1
ATOM 727 C C . ASP A 1 88 ? 30.931 22.376 43.366 1.00 47.34 88 ASP A C 1
ATOM 729 O O . ASP A 1 88 ? 31.789 23.245 43.248 1.00 47.34 88 ASP A O 1
ATOM 733 N N . ASP A 1 89 ? 29.636 22.598 43.168 1.00 43.81 89 ASP A N 1
ATOM 734 C CA . ASP A 1 89 ? 28.909 23.711 43.769 1.00 43.81 89 ASP A CA 1
ATOM 735 C C . ASP A 1 89 ? 27.399 23.472 43.610 1.00 43.81 89 ASP A C 1
ATOM 737 O O . ASP A 1 89 ? 26.904 23.002 42.589 1.00 43.81 89 ASP A O 1
ATOM 741 N N . ASN A 1 90 ? 26.720 23.711 44.723 1.00 49.59 90 ASN A N 1
ATOM 742 C CA . ASN A 1 90 ? 25.303 23.551 45.011 1.00 49.59 90 ASN A CA 1
ATOM 743 C C . ASN A 1 90 ? 24.392 24.175 43.943 1.00 49.59 90 ASN A C 1
ATOM 745 O O . ASN A 1 90 ? 24.705 25.255 43.463 1.00 49.59 90 ASN A O 1
ATOM 749 N N . ASP A 1 91 ? 23.255 23.533 43.665 1.00 43.22 91 ASP A N 1
ATOM 750 C CA . ASP A 1 91 ? 21.922 24.141 43.792 1.00 43.22 91 ASP A CA 1
ATOM 751 C C . ASP A 1 91 ? 20.856 23.035 43.633 1.00 43.22 91 ASP A C 1
ATOM 753 O O . ASP A 1 91 ? 20.711 22.414 42.581 1.00 43.22 91 ASP A O 1
ATOM 757 N N . ASP A 1 92 ? 20.172 22.737 44.742 1.00 52.84 92 ASP A N 1
ATOM 758 C CA . ASP A 1 92 ? 18.905 22.000 44.786 1.00 52.84 92 ASP A CA 1
ATOM 759 C C . ASP A 1 92 ? 17.842 22.902 44.136 1.00 52.84 92 ASP A C 1
ATOM 761 O O . ASP A 1 92 ? 17.360 23.843 44.769 1.00 52.84 92 ASP A O 1
ATOM 765 N N . GLU A 1 93 ? 17.473 22.639 42.884 1.00 55.50 93 GLU A N 1
ATOM 766 C CA . GLU A 1 93 ? 16.178 23.070 42.349 1.00 55.50 93 GLU A CA 1
ATOM 767 C C . GLU A 1 93 ? 15.273 21.837 42.246 1.00 55.50 93 GLU A C 1
ATOM 769 O O . GLU A 1 93 ? 15.392 21.004 41.346 1.00 55.50 93 GLU A O 1
ATOM 774 N N . GLU A 1 94 ? 14.383 21.700 43.234 1.00 56.44 94 GLU A N 1
ATOM 775 C CA . GLU A 1 94 ? 13.188 20.866 43.131 1.00 56.44 94 GLU A CA 1
ATOM 776 C C . GLU A 1 94 ? 12.305 21.443 42.014 1.00 56.44 94 GLU A C 1
ATOM 778 O O . GLU A 1 94 ? 11.635 22.457 42.197 1.00 56.44 94 GLU A O 1
ATOM 783 N N . GLU A 1 95 ? 12.312 20.808 40.844 1.00 55.69 95 GLU A N 1
ATOM 784 C CA . GLU A 1 95 ? 11.328 21.066 39.789 1.00 55.69 95 GLU A CA 1
ATOM 785 C C . GLU A 1 95 ? 9.963 20.523 40.253 1.00 55.69 95 GLU A C 1
ATOM 787 O O . GLU A 1 95 ? 9.692 19.317 40.229 1.00 55.69 95 GLU A O 1
ATOM 792 N N . GLU A 1 96 ? 9.124 21.433 40.746 1.00 59.06 96 GLU A N 1
ATOM 793 C CA . GLU A 1 96 ? 7.721 21.211 41.086 1.00 59.06 96 GLU A CA 1
ATOM 794 C C . GLU A 1 96 ? 6.932 20.949 39.793 1.00 59.06 96 GLU A C 1
ATOM 796 O O . GLU A 1 96 ? 6.754 21.832 38.957 1.00 59.06 96 GLU A O 1
ATOM 801 N N . TYR A 1 97 ? 6.473 19.709 39.597 1.00 52.69 97 TYR A N 1
ATOM 802 C CA . TYR A 1 97 ? 5.522 19.401 38.534 1.00 52.69 97 TYR A CA 1
ATOM 803 C C . TYR A 1 97 ? 4.161 19.998 38.907 1.00 52.69 97 TYR A C 1
ATOM 805 O O . TYR A 1 97 ? 3.468 19.462 39.774 1.00 52.69 97 TYR A O 1
ATOM 813 N N . ASP A 1 98 ? 3.773 21.081 38.235 1.00 47.91 98 ASP A N 1
ATOM 814 C CA . ASP A 1 98 ? 2.393 21.562 38.229 1.00 47.91 98 ASP A CA 1
ATOM 815 C C . ASP A 1 98 ? 1.508 20.502 37.550 1.00 47.91 98 ASP A C 1
ATOM 817 O O . ASP A 1 98 ? 1.463 20.369 36.324 1.00 47.91 98 ASP A O 1
ATOM 821 N N . ASP A 1 99 ? 0.830 19.704 38.373 1.00 48.50 99 ASP A N 1
ATOM 822 C CA . ASP A 1 99 ? -0.224 18.768 37.976 1.00 48.50 99 ASP A CA 1
ATOM 823 C C . ASP A 1 99 ? -1.482 19.579 37.606 1.00 48.50 99 ASP A C 1
ATOM 825 O O . ASP A 1 99 ? -2.450 19.674 38.366 1.00 48.50 99 ASP A O 1
ATO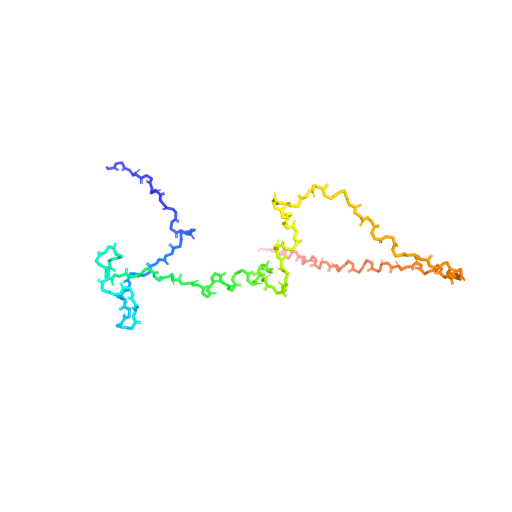M 829 N N . ASP A 1 100 ? -1.433 20.257 36.455 1.00 49.03 100 ASP A N 1
ATOM 830 C CA . ASP A 1 100 ? -2.578 20.936 35.837 1.00 49.03 100 ASP A CA 1
ATOM 831 C C . ASP A 1 100 ? -3.478 19.873 35.173 1.00 49.03 100 ASP A C 1
ATOM 833 O O . ASP A 1 100 ? -3.590 19.742 33.951 1.00 49.03 100 ASP A O 1
ATOM 837 N N . ASP A 1 101 ? -4.097 19.050 36.022 1.00 52.34 101 ASP A N 1
ATOM 838 C CA . ASP A 1 101 ? -5.107 18.068 35.646 1.00 52.34 101 ASP A CA 1
ATOM 839 C C . ASP A 1 101 ? -6.372 18.846 35.227 1.00 52.34 101 ASP A C 1
ATOM 841 O O . ASP A 1 101 ? -7.186 19.297 36.048 1.00 52.34 101 ASP A O 1
ATOM 845 N N . GLU A 1 102 ? -6.497 19.089 33.918 1.00 58.16 102 GLU A N 1
ATOM 846 C CA . GLU A 1 102 ? -7.654 19.737 33.305 1.00 58.16 102 GLU A CA 1
ATOM 847 C C . GLU A 1 102 ? -8.944 19.038 33.760 1.00 58.16 102 GLU A C 1
ATOM 849 O O . GLU A 1 102 ? -9.251 17.900 33.394 1.00 58.16 102 GLU A O 1
ATOM 854 N N . LYS A 1 103 ? -9.748 19.771 34.541 1.00 49.59 103 LYS A N 1
ATOM 855 C CA . LYS A 1 103 ? -11.146 19.448 34.832 1.00 49.59 103 LYS A CA 1
ATOM 856 C C . LYS A 1 103 ? -11.874 19.118 33.533 1.00 49.59 103 LYS A C 1
ATOM 858 O O . LYS A 1 103 ? -12.242 19.998 32.757 1.00 49.59 103 LYS A O 1
ATOM 863 N N . ILE A 1 104 ? -12.167 17.839 33.355 1.00 50.28 104 ILE A N 1
ATOM 864 C CA . ILE A 1 104 ? -13.170 17.370 32.411 1.00 50.28 104 ILE A CA 1
ATOM 865 C C . ILE A 1 104 ? -14.508 17.925 32.909 1.00 50.28 104 ILE A C 1
ATOM 867 O O . ILE A 1 104 ? -15.065 17.432 33.891 1.00 50.28 104 ILE A O 1
ATOM 871 N N . ASP A 1 105 ? -15.007 18.978 32.263 1.00 51.97 105 ASP A N 1
ATOM 872 C CA . ASP A 1 105 ? -16.348 19.501 32.510 1.00 51.97 105 ASP A CA 1
ATOM 873 C C . ASP A 1 105 ? -17.381 18.395 32.229 1.00 51.97 105 ASP A C 1
ATOM 875 O O . ASP A 1 105 ? -17.744 18.098 31.084 1.00 51.97 105 ASP A O 1
ATOM 879 N N . GLU A 1 106 ? -17.871 17.770 33.300 1.00 54.88 106 GLU A N 1
ATOM 880 C CA . GLU A 1 106 ? -19.079 16.957 33.287 1.00 54.88 106 GLU A CA 1
ATOM 881 C C . GLU A 1 106 ? -20.245 17.833 32.816 1.00 5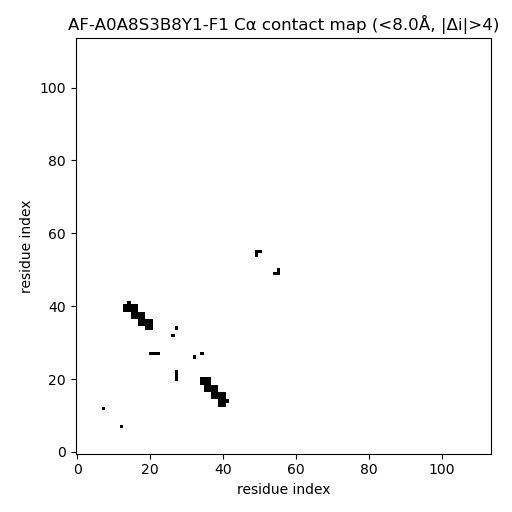4.88 106 GLU A C 1
ATOM 883 O O . GLU A 1 106 ? -20.758 18.677 33.551 1.00 54.88 106 GLU A O 1
ATOM 888 N N . LYS A 1 107 ? -20.708 17.622 31.580 1.00 54.25 107 LYS A N 1
ATOM 889 C CA . LYS A 1 107 ? -22.013 18.135 31.152 1.00 54.25 107 LYS A CA 1
ATOM 890 C C . LYS A 1 107 ? -23.108 17.510 32.028 1.00 54.25 107 LYS A C 1
ATOM 892 O O . LYS A 1 107 ? -23.279 16.288 31.968 1.00 54.25 107 LYS A O 1
ATOM 897 N N . PRO A 1 108 ? -23.908 18.298 32.767 1.00 53.53 108 PRO A N 1
ATOM 898 C CA . PRO A 1 108 ? -25.083 17.768 33.436 1.00 53.53 108 PRO A CA 1
ATOM 899 C C . PRO A 1 108 ? -26.131 17.321 32.408 1.00 53.53 108 PRO A C 1
ATOM 901 O O . PRO A 1 108 ? -26.396 17.984 31.405 1.00 53.53 108 PRO A O 1
ATOM 904 N N . GLN A 1 109 ? -26.708 16.150 32.672 1.00 50.66 109 GLN A N 1
ATOM 905 C CA . GLN A 1 109 ? -27.867 15.617 31.971 1.00 50.66 109 GLN A CA 1
ATOM 906 C C . GLN A 1 109 ? -29.102 16.439 32.348 1.00 50.66 109 GLN A C 1
ATOM 908 O O . GLN A 1 109 ? -29.608 16.302 33.463 1.00 50.66 109 GLN A O 1
ATOM 913 N N . ASP A 1 110 ? -29.637 17.221 31.413 1.00 54.44 110 ASP A N 1
ATOM 914 C CA . ASP A 1 110 ? -31.002 17.727 31.537 1.00 54.44 110 ASP A CA 1
ATOM 915 C C . ASP A 1 110 ? -31.977 16.559 31.355 1.00 54.44 110 ASP A C 1
ATOM 917 O O . ASP A 1 110 ? -32.285 16.106 30.250 1.00 54.44 110 ASP A O 1
ATOM 921 N N . LYS A 1 111 ? -32.445 16.038 32.490 1.00 54.62 111 LYS A N 1
ATOM 922 C CA . LYS A 1 111 ? -33.723 15.338 32.583 1.00 54.62 111 LYS A CA 1
ATOM 923 C C . LYS A 1 111 ? -34.801 16.409 32.678 1.00 54.62 111 LYS A C 1
ATOM 925 O O . LYS A 1 111 ? -35.116 16.865 33.772 1.00 54.62 111 LYS A O 1
ATOM 930 N N . GLU A 1 112 ? -35.358 16.804 31.540 1.00 59.06 112 GLU A N 1
ATOM 931 C CA . GLU A 1 112 ? -36.620 17.535 31.527 1.00 59.06 112 GLU A CA 1
ATOM 932 C C . G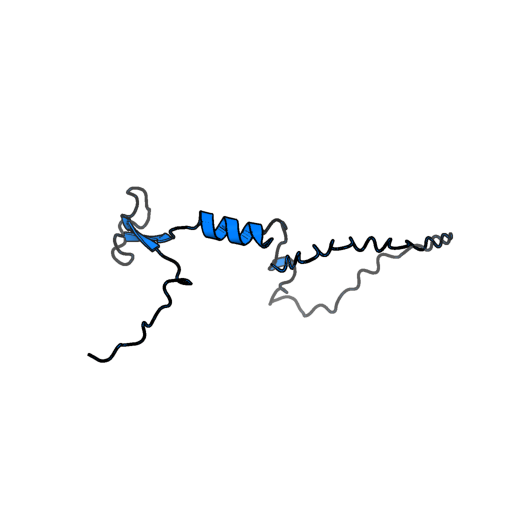LU A 1 112 ? -37.766 16.521 31.529 1.00 59.06 112 GLU A C 1
ATOM 934 O O . GLU A 1 112 ? -38.028 15.797 30.569 1.00 59.06 112 GLU A O 1
ATOM 939 N N . GLU A 1 113 ? -38.385 16.423 32.697 1.00 52.66 113 GLU A N 1
ATOM 940 C CA . GLU A 1 113 ? -39.629 15.727 32.957 1.00 52.66 113 GLU A CA 1
ATOM 941 C C . GLU A 1 113 ? -40.786 16.641 32.525 1.00 52.66 113 GLU A C 1
ATOM 943 O O . GLU A 1 113 ? -41.011 17.687 33.141 1.00 52.66 113 GLU A O 1
ATOM 948 N N . LYS A 1 114 ? -41.529 16.249 31.483 1.00 45.59 114 LYS A N 1
ATOM 949 C CA . LYS A 1 114 ? -42.983 16.452 31.421 1.00 45.59 114 LYS A CA 1
ATOM 950 C C . LYS A 1 114 ? -43.672 15.551 30.405 1.00 45.59 114 LYS A C 1
ATOM 952 O O . LYS A 1 114 ? -43.187 15.469 29.257 1.00 45.59 114 LYS A O 1
#

InterPro domains:
  IPR007307 Low temperature viability protein Ltv1 [PF04180] (9-99)
  IPR007307 Low temperature viability protein Ltv1 [PTHR21531] (1-110)